Protein AF-A0A8T5EGM0-F1 (afdb_monomer_lite)

pLDDT: mean 75.64, std 6.02, range [55.69, 86.25]

Sequence (92 aa):
MLIAFSLDFILHIIFAANGWDLAFQIVAVEIAIIVHFFGPLALLCGGPIGIGTQKQVMKYGFIIGCVLTMGYWWAVNGMVFDWWIIATPTLC

Structure (mmCIF, N/CA/C/O backbone):
data_AF-A0A8T5EGM0-F1
#
_entry.id   AF-A0A8T5EGM0-F1
#
loop_
_atom_site.group_PDB
_atom_site.id
_atom_site.type_symbol
_atom_site.label_atom_id
_atom_site.label_alt_id
_atom_site.label_comp_id
_atom_site.label_asym_id
_atom_site.label_entity_id
_atom_site.label_seq_id
_atom_site.pdbx_PDB_ins_code
_atom_site.Cartn_x
_atom_site.Cartn_y
_atom_site.Cartn_z
_atom_site.occupancy
_atom_site.B_iso_or_equiv
_atom_site.auth_seq_id
_atom_site.auth_comp_id
_atom_site.auth_asym_id
_atom_site.auth_atom_id
_atom_site.pdbx_PDB_model_num
ATOM 1 N N . MET A 1 1 ? 6.831 11.649 -5.079 1.00 63.97 1 MET A N 1
ATOM 2 C CA . MET A 1 1 ? 6.164 10.363 -4.781 1.00 63.97 1 MET A CA 1
ATOM 3 C C . MET A 1 1 ? 6.617 9.779 -3.447 1.00 63.97 1 MET A C 1
ATOM 5 O O . MET A 1 1 ? 5.769 9.625 -2.589 1.00 63.97 1 MET A O 1
ATOM 9 N N . LEU A 1 2 ? 7.922 9.570 -3.210 1.00 66.44 2 LEU A N 1
ATOM 10 C CA . LEU A 1 2 ? 8.431 9.121 -1.898 1.00 66.44 2 LEU A CA 1
ATOM 11 C C . LEU A 1 2 ? 8.033 10.035 -0.728 1.00 66.44 2 LEU A C 1
ATOM 13 O O . LEU A 1 2 ? 7.637 9.537 0.311 1.00 66.44 2 LEU A O 1
ATOM 17 N N . ILE A 1 3 ? 8.088 11.361 -0.904 1.00 73.56 3 ILE A N 1
ATOM 18 C CA . ILE A 1 3 ? 7.704 12.314 0.156 1.00 73.56 3 ILE A CA 1
ATOM 19 C C . ILE A 1 3 ? 6.216 12.190 0.517 1.00 73.56 3 ILE A C 1
ATOM 21 O O . ILE A 1 3 ? 5.891 12.163 1.697 1.00 73.56 3 ILE A O 1
ATOM 25 N N . ALA A 1 4 ? 5.337 12.084 -0.488 1.00 74.25 4 ALA A N 1
ATOM 26 C CA . ALA A 1 4 ? 3.900 11.892 -0.279 1.00 74.25 4 ALA A CA 1
ATOM 27 C C . ALA A 1 4 ? 3.632 10.562 0.435 1.00 74.25 4 ALA A C 1
ATOM 29 O O . ALA A 1 4 ? 3.013 10.5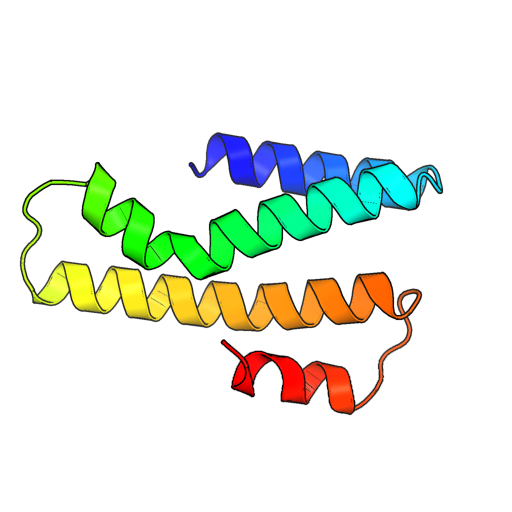52 1.486 1.00 74.25 4 ALA A O 1
ATOM 30 N N . PHE A 1 5 ? 4.247 9.477 -0.044 1.00 75.56 5 PHE A N 1
ATOM 31 C CA . PHE A 1 5 ? 4.159 8.170 0.602 1.00 75.56 5 PHE A CA 1
ATOM 32 C C . PHE A 1 5 ? 4.619 8.198 2.067 1.00 75.56 5 PHE A C 1
ATOM 34 O O . PHE A 1 5 ? 3.942 7.659 2.934 1.00 75.56 5 PHE A O 1
ATOM 41 N N . SER A 1 6 ? 5.758 8.8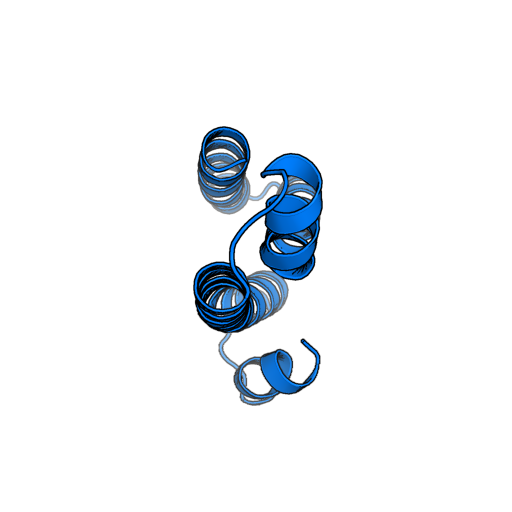33 2.364 1.00 76.12 6 SER A N 1
ATOM 42 C CA . SER A 1 6 ? 6.259 8.940 3.738 1.00 76.12 6 SER A CA 1
ATOM 43 C C . SER A 1 6 ? 5.325 9.758 4.629 1.00 76.12 6 SER A C 1
ATOM 45 O O . SER A 1 6 ? 5.136 9.401 5.789 1.00 76.12 6 SER A O 1
ATOM 47 N N . LEU A 1 7 ? 4.743 10.841 4.104 1.00 83.81 7 LEU A N 1
ATOM 48 C CA . LEU A 1 7 ? 3.749 11.642 4.820 1.00 83.81 7 LEU A CA 1
ATOM 49 C C . LEU A 1 7 ? 2.492 10.827 5.117 1.00 83.81 7 LEU A C 1
ATOM 51 O O . LEU A 1 7 ? 2.079 10.775 6.273 1.00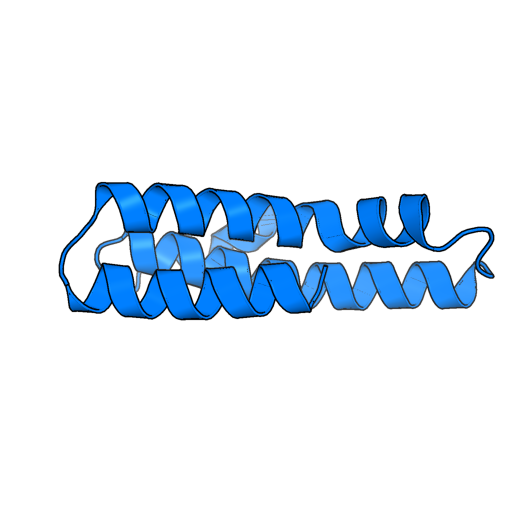 83.81 7 LEU A O 1
ATOM 55 N N . ASP A 1 8 ? 1.943 10.148 4.113 1.00 82.56 8 ASP A N 1
ATOM 56 C CA . ASP A 1 8 ? 0.750 9.319 4.264 1.00 82.56 8 ASP A CA 1
ATOM 57 C C . ASP A 1 8 ? 0.997 8.167 5.237 1.00 82.56 8 ASP A C 1
ATOM 59 O O . ASP A 1 8 ? 0.171 7.897 6.103 1.00 82.56 8 ASP A O 1
ATOM 63 N N . PHE A 1 9 ? 2.167 7.527 5.182 1.00 80.69 9 PHE A N 1
ATOM 64 C CA . PHE A 1 9 ? 2.524 6.455 6.110 1.00 80.69 9 PHE A CA 1
ATOM 65 C C . PHE A 1 9 ? 2.587 6.939 7.567 1.00 80.69 9 PHE A C 1
ATOM 67 O O . PHE A 1 9 ? 2.117 6.255 8.477 1.00 80.69 9 PHE A O 1
ATOM 74 N N . ILE A 1 10 ? 3.122 8.141 7.805 1.00 83.50 10 ILE A N 1
ATOM 75 C CA . ILE A 1 10 ? 3.118 8.760 9.138 1.00 83.50 10 ILE A CA 1
ATOM 76 C C . ILE A 1 10 ? 1.683 9.095 9.565 1.00 83.50 10 ILE A C 1
ATOM 78 O O . ILE A 1 10 ? 1.298 8.787 10.694 1.00 83.50 10 ILE A O 1
ATOM 82 N N . LEU A 1 11 ? 0.878 9.680 8.672 1.00 83.38 11 LEU A N 1
ATOM 83 C CA . LEU A 1 11 ? -0.526 9.998 8.940 1.00 83.38 11 LEU A CA 1
ATOM 84 C C . LEU A 1 11 ? -1.329 8.741 9.289 1.00 83.38 11 LEU A C 1
ATOM 86 O O . LEU A 1 11 ? -2.116 8.761 10.231 1.00 83.38 11 LEU A O 1
ATOM 90 N N . HIS A 1 12 ? -1.079 7.636 8.588 1.00 79.38 12 HIS A N 1
ATOM 91 C CA . HIS A 1 12 ? -1.705 6.342 8.829 1.00 79.38 12 HIS A CA 1
ATOM 92 C C . HIS A 1 12 ? -1.450 5.843 10.258 1.00 79.38 12 HIS A C 1
ATOM 94 O O . HIS A 1 12 ? -2.388 5.456 10.952 1.00 79.38 12 HIS A O 1
ATOM 100 N N . ILE A 1 13 ? -0.205 5.933 10.741 1.00 80.69 13 ILE A N 1
ATOM 101 C CA . ILE A 1 13 ? 0.147 5.566 12.122 1.00 80.69 13 ILE A CA 1
ATOM 102 C C . ILE A 1 13 ? -0.532 6.503 13.131 1.00 80.69 13 ILE A C 1
ATOM 104 O O . ILE A 1 13 ? -1.075 6.043 14.135 1.00 80.69 13 ILE A O 1
ATOM 108 N N . ILE A 1 14 ? -0.529 7.815 12.874 1.00 85.56 14 ILE A N 1
ATOM 109 C CA . ILE A 1 14 ? -1.128 8.810 13.777 1.00 85.56 14 ILE A CA 1
ATOM 110 C C . ILE A 1 14 ? -2.650 8.633 13.869 1.00 85.56 14 ILE A C 1
ATOM 112 O O . ILE A 1 14 ? -3.212 8.727 14.960 1.00 85.56 14 ILE A O 1
ATOM 116 N N . PHE A 1 15 ? -3.329 8.369 12.752 1.00 84.75 15 PHE A N 1
ATOM 117 C CA . PHE A 1 15 ? -4.777 8.160 12.726 1.00 84.75 15 PHE A CA 1
ATOM 118 C C . PHE A 1 15 ? -5.178 6.852 13.400 1.00 84.75 15 PHE A C 1
ATOM 120 O O . PHE A 1 15 ? -6.144 6.852 14.164 1.00 84.75 15 PHE A O 1
ATOM 127 N N . ALA A 1 16 ? -4.393 5.786 13.216 1.00 78.06 16 ALA A N 1
ATOM 128 C CA . ALA A 1 16 ? -4.569 4.543 13.961 1.00 78.06 16 ALA A CA 1
ATOM 129 C C . ALA A 1 16 ? -4.415 4.766 15.476 1.00 78.06 16 ALA A C 1
ATOM 131 O O . ALA A 1 16 ? -5.243 4.309 16.260 1.00 78.06 16 ALA A O 1
ATOM 132 N N . ALA A 1 17 ? -3.400 5.528 15.898 1.00 82.69 17 ALA A N 1
ATOM 133 C CA . ALA A 1 17 ? -3.143 5.802 17.312 1.00 82.69 17 ALA A CA 1
ATOM 134 C C . ALA A 1 17 ? -4.235 6.654 17.988 1.00 82.69 17 ALA A C 1
ATOM 136 O O . ALA A 1 17 ? -4.442 6.534 19.193 1.00 82.69 17 ALA A O 1
ATOM 137 N N . ASN A 1 18 ? -4.937 7.502 17.228 1.00 86.25 18 ASN A N 1
ATOM 138 C CA . ASN A 1 18 ? -6.022 8.351 17.736 1.00 86.25 18 ASN A CA 1
ATOM 139 C C . ASN A 1 18 ? -7.427 7.740 17.564 1.00 86.25 18 ASN A C 1
ATOM 141 O O . ASN A 1 18 ? -8.408 8.374 17.952 1.00 86.25 18 ASN A O 1
ATOM 145 N N . GLY A 1 19 ? -7.548 6.540 16.981 1.00 82.06 19 GLY A N 1
ATOM 146 C CA . GLY A 1 19 ? -8.839 5.887 16.727 1.00 82.06 19 GLY A CA 1
ATOM 147 C C . GLY A 1 19 ? -9.690 6.586 15.659 1.00 82.06 19 GLY A C 1
ATOM 148 O O . GLY A 1 19 ? -10.917 6.533 15.701 1.00 82.06 19 GLY A O 1
ATOM 149 N N . TRP A 1 20 ? -9.064 7.303 14.722 1.00 83.31 20 TRP A N 1
ATOM 150 C CA . TRP A 1 20 ? -9.759 8.004 13.637 1.00 83.31 20 TRP A CA 1
ATOM 151 C C . TRP A 1 20 ? -9.953 7.080 12.430 1.00 83.31 20 TRP A C 1
ATOM 153 O O . TRP A 1 20 ? -9.347 7.286 11.377 1.00 83.31 20 TRP A O 1
ATOM 163 N N . ASP A 1 21 ? -10.813 6.069 12.578 1.00 79.31 21 ASP A N 1
ATOM 164 C CA . ASP A 1 21 ? -10.963 4.956 11.623 1.00 79.31 21 ASP A CA 1
ATOM 165 C C . ASP A 1 21 ? -11.249 5.398 10.180 1.00 79.31 21 ASP A C 1
ATOM 167 O O . ASP A 1 21 ? -10.696 4.843 9.231 1.00 79.31 21 ASP A O 1
ATOM 171 N N . LEU A 1 22 ? -12.071 6.433 9.987 1.00 78.62 22 LEU A N 1
ATOM 172 C CA . LEU A 1 22 ? -12.433 6.906 8.648 1.00 78.62 22 LEU A CA 1
ATOM 173 C C . LEU A 1 22 ? -11.256 7.611 7.951 1.00 78.62 22 LEU A C 1
ATOM 175 O O . LEU A 1 22 ? -10.981 7.351 6.782 1.00 78.62 22 LEU A O 1
ATOM 179 N N . ALA A 1 23 ? -10.522 8.464 8.672 1.00 78.00 23 ALA A N 1
ATOM 180 C CA . ALA A 1 23 ? -9.335 9.137 8.138 1.00 78.00 23 ALA A CA 1
ATOM 181 C C . ALA A 1 23 ? -8.201 8.134 7.875 1.00 78.00 23 ALA A C 1
ATOM 183 O O . ALA A 1 23 ? -7.520 8.206 6.854 1.00 78.00 23 ALA A O 1
ATOM 184 N N . PHE A 1 24 ? -8.053 7.154 8.767 1.00 81.38 24 PHE A N 1
ATOM 185 C CA . PHE A 1 24 ? -7.149 6.026 8.605 1.00 81.38 24 PHE A CA 1
ATOM 186 C C . PHE A 1 24 ? -7.437 5.236 7.324 1.00 81.38 24 PHE A C 1
ATOM 188 O O . PHE A 1 24 ? -6.516 5.006 6.544 1.00 81.38 24 PHE A O 1
ATOM 195 N N . GLN A 1 25 ? -8.699 4.868 7.078 1.00 78.94 25 GLN A N 1
ATOM 196 C CA . GLN A 1 25 ? -9.102 4.135 5.877 1.00 78.94 25 GLN A CA 1
ATOM 197 C C . GLN A 1 25 ? -8.837 4.933 4.596 1.00 78.94 25 GLN A C 1
ATOM 199 O O . GLN A 1 25 ? -8.336 4.361 3.631 1.00 78.94 25 GLN A O 1
ATOM 204 N N . ILE A 1 26 ? -9.120 6.242 4.588 1.00 82.50 26 ILE A N 1
ATOM 205 C CA . ILE A 1 26 ? -8.854 7.115 3.431 1.00 82.50 26 ILE A CA 1
ATOM 206 C C . ILE A 1 26 ? -7.362 7.121 3.092 1.00 82.50 26 ILE A C 1
ATOM 208 O O . ILE A 1 26 ? -6.994 6.820 1.958 1.00 82.50 26 ILE A O 1
ATOM 212 N N . VAL A 1 27 ? -6.506 7.392 4.081 1.00 83.25 27 VAL A N 1
ATOM 213 C CA . VAL A 1 27 ? -5.050 7.403 3.879 1.00 83.25 27 VAL A CA 1
ATOM 214 C C . VAL A 1 27 ? -4.555 6.019 3.468 1.00 83.25 27 VAL A C 1
ATOM 216 O O . VAL A 1 27 ? -3.732 5.889 2.571 1.00 83.25 27 VAL A O 1
ATOM 219 N N . ALA A 1 28 ? -5.091 4.956 4.064 1.00 77.88 28 ALA A N 1
ATOM 220 C CA . ALA A 1 28 ? -4.720 3.590 3.719 1.00 77.88 28 ALA A CA 1
ATOM 221 C C . ALA A 1 28 ? -5.054 3.245 2.252 1.00 77.88 28 ALA A C 1
ATOM 223 O O . ALA A 1 28 ? -4.253 2.598 1.577 1.00 77.88 28 ALA A O 1
ATOM 224 N N . VAL A 1 29 ? -6.197 3.714 1.735 1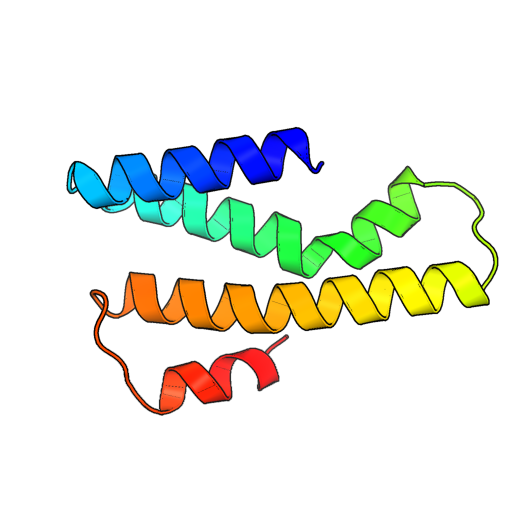.00 79.81 29 VAL A N 1
ATOM 225 C CA . VAL A 1 29 ? -6.570 3.578 0.317 1.00 79.81 29 VAL A CA 1
ATOM 226 C C . VAL A 1 29 ? -5.648 4.404 -0.581 1.00 79.81 29 VAL A C 1
ATOM 228 O O . VAL A 1 29 ? -5.210 3.909 -1.618 1.00 79.81 29 VAL A O 1
ATOM 231 N N . GLU A 1 30 ? -5.312 5.632 -0.190 1.00 81.88 30 GLU A N 1
ATOM 232 C CA . GLU A 1 30 ? -4.404 6.494 -0.952 1.00 81.88 30 GLU A CA 1
ATOM 233 C C . GLU A 1 30 ? -3.010 5.868 -1.079 1.00 81.88 30 GLU A C 1
ATOM 235 O O . GLU A 1 30 ? -2.482 5.729 -2.185 1.00 81.88 30 GLU A O 1
ATOM 240 N N . ILE A 1 31 ? -2.468 5.357 0.027 1.00 78.31 31 ILE A N 1
ATOM 241 C CA . ILE A 1 31 ? -1.220 4.598 0.033 1.00 78.31 31 ILE A CA 1
ATOM 242 C C . ILE A 1 31 ? -1.341 3.355 -0.867 1.00 78.31 31 ILE A C 1
ATOM 244 O O . ILE A 1 31 ? -0.433 3.080 -1.657 1.00 78.31 31 ILE A O 1
ATOM 248 N N . ALA A 1 32 ? -2.446 2.606 -0.789 1.00 77.25 32 ALA A N 1
ATOM 249 C CA . ALA A 1 32 ? -2.654 1.420 -1.618 1.00 77.25 32 ALA A CA 1
ATOM 250 C C . ALA A 1 32 ? -2.639 1.759 -3.118 1.00 77.25 32 ALA A C 1
ATOM 252 O O . ALA A 1 32 ? -2.006 1.040 -3.896 1.00 77.25 32 ALA A O 1
ATOM 253 N N . ILE A 1 33 ? -3.261 2.874 -3.517 1.00 77.88 33 ILE A N 1
ATOM 254 C CA . ILE A 1 33 ? -3.217 3.390 -4.890 1.00 77.88 33 ILE A CA 1
ATOM 255 C C . ILE A 1 33 ? -1.781 3.767 -5.260 1.00 77.88 33 ILE A C 1
ATOM 257 O O . ILE A 1 33 ? -1.267 3.296 -6.274 1.00 77.88 33 ILE A O 1
ATOM 261 N N . ILE A 1 34 ? -1.097 4.563 -4.435 1.00 74.31 34 ILE A N 1
ATOM 262 C CA . ILE A 1 34 ? 0.284 4.997 -4.695 1.00 74.31 34 ILE A CA 1
ATOM 263 C C . ILE A 1 34 ? 1.195 3.793 -4.920 1.00 74.31 34 ILE A C 1
ATOM 265 O O . ILE A 1 34 ? 2.050 3.845 -5.798 1.00 74.31 34 ILE A O 1
ATOM 269 N N . VAL A 1 35 ? 1.005 2.716 -4.161 1.00 72.69 35 VAL A N 1
ATOM 270 C CA . VAL A 1 35 ? 1.871 1.541 -4.188 1.00 72.69 35 VAL A CA 1
ATOM 271 C C . VAL A 1 35 ? 1.549 0.577 -5.334 1.00 72.69 35 VAL A C 1
ATOM 273 O O . VAL A 1 35 ? 2.478 0.150 -6.021 1.00 72.69 35 VAL A O 1
ATOM 276 N N . HIS A 1 36 ? 0.275 0.297 -5.625 1.00 72.44 36 HIS A N 1
ATOM 277 C CA . HIS A 1 36 ? -0.099 -0.520 -6.793 1.00 72.44 36 HIS A CA 1
ATOM 278 C C . HIS A 1 36 ? 0.251 0.175 -8.107 1.00 72.44 36 HIS A C 1
ATOM 280 O O . HIS A 1 36 ? 0.732 -0.448 -9.054 1.00 72.44 36 HIS A O 1
ATOM 286 N N . PHE A 1 37 ? 0.062 1.492 -8.153 1.00 74.69 37 PHE A N 1
ATOM 287 C CA . PHE A 1 37 ? 0.364 2.286 -9.332 1.00 74.69 37 PHE A CA 1
ATOM 288 C C . PHE A 1 37 ? 1.787 2.855 -9.315 1.00 74.69 37 PHE A C 1
ATOM 290 O O . PHE A 1 37 ? 2.151 3.540 -10.265 1.00 74.69 37 PHE A O 1
ATOM 297 N N . PHE A 1 38 ? 2.633 2.531 -8.323 1.00 72.25 38 PHE A N 1
ATOM 298 C CA . PHE A 1 38 ? 3.997 3.070 -8.220 1.00 72.25 38 PHE A CA 1
ATOM 299 C C . PHE A 1 38 ? 4.841 2.740 -9.448 1.00 72.25 38 PHE A C 1
ATOM 301 O O . PHE A 1 38 ? 5.472 3.625 -10.011 1.00 72.25 38 PHE A O 1
ATOM 308 N N . GLY A 1 39 ? 4.842 1.479 -9.890 1.00 69.31 39 GLY A N 1
ATOM 309 C CA . GLY A 1 39 ? 5.596 1.048 -11.072 1.00 69.31 39 GLY A CA 1
ATOM 310 C C . GLY A 1 39 ? 5.149 1.775 -12.351 1.00 69.31 39 GLY A C 1
ATOM 311 O O . GLY A 1 39 ? 5.984 2.409 -13.001 1.00 69.31 39 GLY A O 1
ATOM 312 N N . PRO A 1 40 ? 3.848 1.736 -12.700 1.00 71.50 40 PRO A N 1
ATOM 313 C CA . PRO A 1 40 ? 3.302 2.484 -13.831 1.00 71.50 40 PRO A CA 1
ATOM 314 C C . PRO A 1 40 ? 3.523 4.003 -13.744 1.00 71.50 40 PRO A C 1
ATOM 316 O O . PRO A 1 40 ? 3.945 4.613 -14.724 1.00 71.50 40 PRO A O 1
ATOM 319 N N . LEU A 1 41 ? 3.296 4.623 -12.581 1.00 72.00 41 LEU A N 1
ATOM 320 C CA . LEU A 1 41 ? 3.478 6.065 -12.373 1.00 72.00 41 LEU A CA 1
ATOM 321 C C . LEU A 1 41 ? 4.954 6.470 -12.429 1.00 72.00 41 LEU A C 1
ATOM 323 O O . LEU A 1 41 ? 5.281 7.493 -13.022 1.00 72.00 41 LEU A O 1
ATOM 327 N N . ALA A 1 42 ? 5.863 5.660 -11.883 1.00 68.88 42 ALA A N 1
ATOM 328 C CA . ALA A 1 42 ? 7.301 5.894 -11.981 1.00 68.88 42 ALA A CA 1
ATOM 329 C C . ALA A 1 42 ? 7.792 5.816 -13.433 1.00 68.88 42 ALA A C 1
ATOM 331 O O . ALA A 1 42 ? 8.667 6.586 -13.823 1.00 68.88 42 ALA A O 1
ATOM 332 N N . LEU A 1 43 ? 7.206 4.934 -14.250 1.00 70.81 43 LEU A N 1
ATOM 333 C CA . LEU A 1 43 ? 7.477 4.869 -15.687 1.00 70.81 43 LEU A CA 1
ATOM 334 C C . LEU A 1 43 ? 6.920 6.073 -16.449 1.00 70.81 43 LEU A C 1
ATOM 336 O O . LEU A 1 43 ? 7.610 6.621 -17.303 1.00 70.81 43 LEU A O 1
ATOM 340 N N . LEU A 1 44 ? 5.699 6.504 -16.125 1.00 73.56 44 LEU A N 1
ATOM 341 C CA . LEU A 1 44 ? 5.061 7.665 -16.749 1.00 73.56 44 LEU A CA 1
ATOM 342 C C . LEU A 1 44 ? 5.763 8.987 -16.396 1.00 73.56 44 LEU A C 1
ATOM 344 O O . LEU A 1 44 ? 5.918 9.844 -17.261 1.00 73.56 44 LEU A O 1
ATOM 348 N N . CYS A 1 45 ? 6.215 9.157 -15.150 1.00 69.56 45 CYS A N 1
ATOM 349 C CA . CYS A 1 45 ? 6.872 10.383 -14.687 1.00 69.56 45 CYS A CA 1
ATOM 350 C C . CYS A 1 45 ? 8.399 10.390 -14.890 1.00 69.56 45 CYS A C 1
ATOM 352 O O . CYS A 1 45 ? 9.003 11.459 -14.857 1.00 69.56 45 CYS A O 1
ATOM 354 N N . GLY A 1 46 ? 9.034 9.226 -15.068 1.00 65.75 46 GLY A N 1
ATOM 355 C CA . GLY A 1 46 ? 10.495 9.078 -15.122 1.00 65.75 46 GLY A CA 1
ATOM 356 C C . GLY A 1 46 ? 11.148 9.343 -16.485 1.00 65.75 46 GLY A C 1
ATOM 357 O O . GLY A 1 46 ? 12.373 9.431 -16.555 1.00 65.75 46 GLY A O 1
ATOM 358 N N . GLY A 1 47 ? 10.367 9.491 -17.561 1.00 64.19 47 GLY A N 1
ATOM 359 C CA . GLY A 1 47 ? 10.893 9.655 -18.922 1.00 64.19 47 GLY A CA 1
ATOM 360 C C . GLY A 1 47 ? 11.418 8.342 -19.534 1.00 64.19 47 GLY A C 1
ATOM 361 O O . GLY A 1 47 ? 11.168 7.268 -18.991 1.00 64.19 47 GLY A O 1
ATOM 362 N N . PRO A 1 48 ? 12.108 8.376 -20.690 1.00 56.22 48 PRO A N 1
ATOM 363 C CA . PRO A 1 48 ? 12.567 7.167 -21.371 1.00 56.22 48 PRO A CA 1
ATOM 364 C C . PRO A 1 48 ? 13.660 6.461 -20.559 1.00 56.22 48 PRO A C 1
ATOM 366 O O . PRO A 1 48 ? 14.798 6.919 -20.471 1.00 56.22 48 PRO A O 1
ATOM 369 N N . ILE A 1 49 ? 13.305 5.316 -19.982 1.00 66.25 49 ILE A N 1
ATOM 370 C CA . ILE A 1 49 ? 14.195 4.466 -19.188 1.00 66.25 49 ILE A CA 1
ATOM 371 C C . ILE A 1 49 ? 14.532 3.211 -19.995 1.00 66.25 49 ILE A C 1
ATOM 373 O O . ILE A 1 49 ? 13.678 2.652 -20.681 1.00 66.25 49 ILE A O 1
ATOM 377 N N . GLY A 1 50 ? 15.777 2.737 -19.913 1.00 71.31 50 GLY A N 1
ATOM 378 C CA . GLY A 1 50 ? 16.165 1.473 -20.540 1.00 71.31 50 GLY A CA 1
ATOM 379 C C . GLY A 1 50 ? 15.329 0.296 -20.016 1.00 71.31 50 GLY A C 1
ATOM 380 O O . GLY A 1 50 ? 14.999 0.237 -18.830 1.00 71.31 50 GLY A O 1
ATOM 381 N N . ILE A 1 51 ? 15.032 -0.679 -20.885 1.00 73.19 51 ILE A N 1
ATOM 382 C CA . ILE A 1 51 ? 14.153 -1.834 -20.594 1.00 73.19 51 ILE A CA 1
ATOM 383 C C . ILE A 1 51 ? 14.591 -2.597 -19.324 1.00 73.19 51 ILE A C 1
ATOM 385 O O . ILE A 1 51 ? 13.754 -3.103 -18.574 1.00 73.19 51 ILE A O 1
ATOM 389 N N . GLY A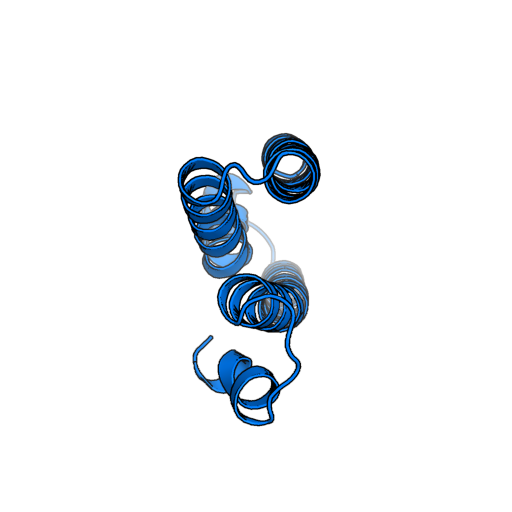 1 52 ? 15.900 -2.669 -19.054 1.00 75.50 52 GLY A N 1
ATOM 390 C CA . GLY A 1 52 ? 16.445 -3.289 -17.840 1.00 75.50 52 GLY A CA 1
ATOM 391 C C . GLY A 1 52 ? 16.052 -2.552 -16.555 1.00 75.50 52 GLY A C 1
ATOM 392 O O . GLY A 1 52 ? 15.583 -3.178 -15.604 1.00 75.50 52 GLY A O 1
ATOM 393 N N . THR A 1 53 ? 16.172 -1.224 -16.549 1.00 73.50 53 THR A N 1
ATOM 394 C CA . THR A 1 53 ? 15.815 -0.366 -15.410 1.00 73.50 53 THR A CA 1
ATOM 395 C C . THR A 1 53 ? 14.308 -0.372 -15.169 1.00 73.50 53 THR A C 1
ATOM 397 O O . THR A 1 53 ? 13.869 -0.494 -14.030 1.00 73.50 53 THR A O 1
ATOM 400 N N . GLN A 1 54 ? 13.504 -0.353 -16.237 1.00 71.50 54 GLN A N 1
ATOM 401 C CA . GLN A 1 54 ? 12.048 -0.494 -16.155 1.00 71.50 54 GLN A CA 1
ATOM 402 C C . GLN A 1 54 ? 11.631 -1.800 -15.459 1.00 71.50 54 GLN A C 1
ATOM 404 O O . GLN A 1 54 ? 10.818 -1.777 -14.534 1.00 71.50 54 GLN A O 1
ATOM 409 N N . LYS A 1 55 ? 12.211 -2.940 -15.860 1.00 75.94 55 LYS A N 1
ATOM 410 C CA . LYS A 1 55 ? 11.921 -4.240 -15.231 1.00 75.94 55 LYS A CA 1
ATOM 411 C C . LYS A 1 55 ? 12.306 -4.266 -13.753 1.00 75.94 55 LYS A C 1
ATOM 413 O O . LYS A 1 55 ? 11.580 -4.853 -12.956 1.00 75.94 55 LYS A O 1
ATOM 418 N N . GLN A 1 56 ? 13.420 -3.636 -13.379 1.00 77.38 56 GLN A N 1
ATOM 419 C CA . GLN A 1 56 ? 13.821 -3.541 -11.975 1.00 77.38 56 GLN A CA 1
ATOM 420 C C . GLN A 1 56 ? 12.842 -2.693 -11.161 1.00 77.38 56 GLN A C 1
ATOM 422 O O . GLN A 1 56 ? 12.377 -3.158 -10.124 1.00 77.38 56 GLN A O 1
ATOM 427 N N . VAL A 1 57 ? 12.474 -1.502 -11.643 1.00 74.44 57 VAL A N 1
ATOM 428 C CA . VAL A 1 57 ? 11.514 -0.618 -10.957 1.00 74.44 57 VAL A CA 1
ATOM 429 C C . VAL A 1 57 ? 10.167 -1.314 -10.765 1.00 74.44 57 VAL A C 1
ATOM 431 O O . VAL A 1 57 ? 9.622 -1.286 -9.665 1.00 74.44 57 VAL A O 1
ATOM 434 N N . MET A 1 58 ? 9.664 -2.013 -11.787 1.00 76.25 58 MET A N 1
ATOM 435 C CA . MET A 1 58 ? 8.430 -2.792 -11.657 1.00 76.25 58 MET A CA 1
ATOM 436 C C . MET A 1 58 ? 8.563 -3.954 -10.670 1.00 76.25 58 MET A C 1
ATOM 438 O O . MET A 1 58 ? 7.667 -4.158 -9.859 1.00 76.25 58 MET A O 1
ATOM 442 N N . LYS A 1 59 ? 9.678 -4.696 -10.691 1.00 79.62 59 LYS A N 1
ATOM 443 C CA . LYS A 1 59 ? 9.901 -5.822 -9.772 1.00 79.62 59 LYS A CA 1
ATOM 444 C C . LYS A 1 59 ? 9.950 -5.365 -8.312 1.00 79.62 59 LYS A C 1
ATOM 446 O O . LYS A 1 59 ? 9.319 -5.986 -7.463 1.00 79.62 59 LYS A O 1
ATOM 451 N N . TYR A 1 60 ? 10.682 -4.291 -8.016 1.00 75.00 60 TYR A N 1
ATOM 452 C CA . TYR A 1 60 ? 10.752 -3.749 -6.658 1.00 75.00 60 TYR A CA 1
ATOM 453 C C . TYR A 1 60 ? 9.429 -3.112 -6.229 1.00 75.00 60 TYR A C 1
ATOM 455 O O . TYR A 1 60 ? 8.995 -3.346 -5.104 1.00 75.00 60 TYR A O 1
ATOM 463 N N . GLY A 1 61 ? 8.760 -2.382 -7.128 1.00 72.31 61 GLY A N 1
ATOM 464 C CA . GLY A 1 61 ? 7.426 -1.834 -6.877 1.00 72.31 61 GLY A CA 1
ATOM 465 C C . GLY A 1 61 ? 6.409 -2.922 -6.532 1.00 72.31 61 GLY A C 1
ATOM 466 O O . GLY A 1 61 ? 5.681 -2.782 -5.556 1.00 72.31 61 GLY A O 1
ATOM 467 N N . PHE A 1 62 ? 6.429 -4.045 -7.255 1.00 75.19 62 PHE A N 1
ATOM 468 C CA . PHE A 1 62 ? 5.555 -5.186 -6.989 1.00 75.19 62 PHE A CA 1
ATOM 469 C C . PHE A 1 62 ? 5.818 -5.818 -5.616 1.00 75.19 62 PHE A C 1
ATOM 471 O O . PHE A 1 62 ? 4.887 -6.013 -4.845 1.00 75.19 62 PHE A O 1
ATOM 478 N N . ILE A 1 63 ? 7.084 -6.079 -5.263 1.00 79.69 63 ILE A N 1
ATOM 479 C CA . ILE A 1 63 ? 7.434 -6.667 -3.955 1.00 79.69 63 ILE A CA 1
ATOM 480 C C . ILE A 1 63 ? 6.972 -5.764 -2.807 1.00 79.69 63 ILE A C 1
ATOM 482 O O . ILE A 1 63 ? 6.367 -6.244 -1.849 1.00 79.69 63 ILE A O 1
ATOM 486 N N . ILE A 1 64 ? 7.242 -4.459 -2.909 1.00 72.38 64 ILE A N 1
ATOM 487 C CA . ILE A 1 64 ? 6.803 -3.481 -1.909 1.00 72.38 64 ILE A CA 1
ATOM 488 C C . ILE A 1 64 ? 5.271 -3.459 -1.843 1.00 72.38 64 ILE A C 1
ATOM 490 O O . ILE A 1 64 ? 4.715 -3.464 -0.747 1.00 72.38 64 ILE A O 1
ATOM 494 N N . GLY A 1 65 ? 4.589 -3.520 -2.991 1.00 73.25 65 GLY A N 1
ATOM 495 C CA . GLY A 1 65 ? 3.130 -3.559 -3.056 1.00 73.25 65 GLY A CA 1
ATOM 496 C C . GLY A 1 65 ? 2.480 -4.783 -2.448 1.00 73.25 65 GLY A C 1
ATOM 497 O O . GLY A 1 65 ? 1.489 -4.634 -1.732 1.00 73.25 65 GLY A O 1
ATOM 498 N N . CYS A 1 66 ? 3.072 -5.962 -2.608 1.00 76.81 66 CYS A N 1
ATOM 499 C CA . CYS A 1 66 ? 2.595 -7.163 -1.935 1.00 76.81 66 CYS A CA 1
ATOM 500 C C . CYS A 1 66 ? 2.649 -7.012 -0.408 1.00 76.81 66 CYS A C 1
ATOM 502 O O . CYS A 1 66 ? 1.655 -7.270 0.269 1.00 76.81 66 CYS A O 1
ATOM 504 N N . VAL A 1 67 ? 3.788 -6.563 0.134 1.00 77.19 67 VAL A N 1
ATOM 505 C CA . VAL A 1 67 ? 3.965 -6.379 1.587 1.00 77.19 67 VAL A CA 1
ATOM 506 C C . VAL A 1 67 ? 2.970 -5.356 2.128 1.00 77.19 67 VAL A C 1
ATOM 508 O O . VAL A 1 67 ? 2.353 -5.569 3.171 1.00 77.19 67 VAL A O 1
ATOM 511 N N . LEU A 1 68 ? 2.780 -4.257 1.402 1.00 72.81 68 LEU A N 1
ATOM 512 C CA . LEU A 1 68 ? 1.888 -3.197 1.839 1.00 72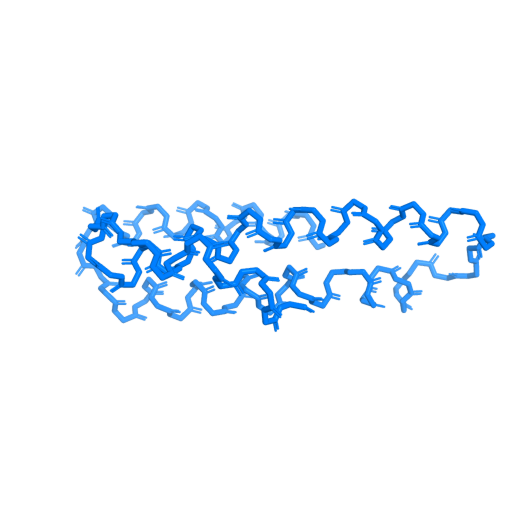.81 68 LEU A CA 1
ATOM 513 C C . LEU A 1 68 ? 0.413 -3.598 1.793 1.00 72.81 68 LEU A C 1
ATOM 515 O O . LEU A 1 68 ? -0.350 -3.217 2.673 1.00 72.81 68 LEU A O 1
ATOM 519 N N . THR A 1 69 ? 0.025 -4.391 0.796 1.00 75.06 69 THR A N 1
ATOM 520 C CA . THR A 1 69 ? -1.338 -4.920 0.662 1.00 75.06 69 THR A CA 1
ATOM 521 C C . THR A 1 69 ? -1.682 -5.852 1.819 1.00 75.06 69 THR A C 1
ATOM 523 O O . THR A 1 69 ? -2.761 -5.731 2.395 1.00 75.06 69 THR A O 1
ATOM 526 N N . MET A 1 70 ? -0.745 -6.711 2.240 1.00 78.00 70 MET A N 1
ATOM 527 C CA . MET A 1 70 ? -0.921 -7.503 3.464 1.00 78.00 70 MET A CA 1
ATOM 528 C C . MET A 1 70 ? -1.099 -6.596 4.688 1.00 78.00 70 MET A C 1
ATOM 530 O O . MET A 1 70 ? -1.996 -6.820 5.497 1.00 78.00 70 MET A O 1
ATOM 534 N N . GLY A 1 71 ? -0.267 -5.554 4.807 1.00 73.69 71 GLY A N 1
ATOM 535 C CA . GLY A 1 71 ? -0.358 -4.571 5.887 1.00 73.69 71 GLY A CA 1
ATOM 536 C C . GLY A 1 71 ? -1.711 -3.856 5.923 1.00 73.69 71 GLY A C 1
ATOM 537 O O . GLY A 1 71 ? -2.298 -3.739 6.993 1.00 73.69 71 GLY A O 1
ATOM 538 N N . TYR A 1 72 ? -2.238 -3.456 4.763 1.00 73.00 72 TYR A N 1
ATOM 539 C CA . TYR A 1 72 ? -3.554 -2.832 4.614 1.00 73.00 72 TYR A CA 1
ATOM 540 C C . TYR A 1 72 ? -4.679 -3.743 5.104 1.00 73.00 72 TYR A C 1
ATOM 542 O O . TYR A 1 72 ? -5.482 -3.342 5.943 1.00 73.00 72 TYR A O 1
ATOM 550 N N . TRP A 1 73 ? -4.730 -4.983 4.615 1.00 76.12 73 TRP A N 1
ATOM 551 C CA . TRP A 1 73 ? -5.793 -5.910 4.994 1.00 76.12 73 TRP A CA 1
ATOM 552 C C . TRP A 1 73 ? -5.702 -6.331 6.459 1.00 76.12 73 TRP A C 1
ATOM 554 O O . TRP A 1 73 ? -6.733 -6.513 7.096 1.00 76.12 73 TRP A O 1
ATOM 564 N N . TRP A 1 74 ? -4.495 -6.396 7.022 1.00 80.44 74 TRP A N 1
ATOM 565 C CA . TRP A 1 74 ? -4.295 -6.564 8.461 1.00 80.44 74 TRP A CA 1
ATOM 566 C C . TRP A 1 74 ? -4.820 -5.380 9.274 1.00 80.44 74 TRP A C 1
ATOM 568 O O . TRP A 1 74 ? -5.536 -5.573 10.255 1.00 80.44 74 TRP A O 1
ATOM 578 N N . ALA A 1 75 ? -4.529 -4.161 8.829 1.00 72.44 75 ALA A N 1
ATOM 579 C CA . ALA A 1 75 ? -5.053 -2.932 9.408 1.00 72.44 75 ALA A CA 1
ATOM 580 C C . ALA A 1 75 ? -6.594 -2.895 9.391 1.00 72.44 75 ALA A C 1
ATOM 582 O O . ALA A 1 75 ? -7.222 -2.615 10.410 1.00 72.44 75 ALA A O 1
ATOM 583 N N . VAL A 1 76 ? -7.206 -3.224 8.248 1.00 71.25 76 VAL A N 1
ATOM 584 C CA . VAL A 1 76 ? -8.668 -3.262 8.074 1.00 71.25 76 VAL A CA 1
ATOM 585 C C . VAL A 1 76 ? -9.311 -4.394 8.877 1.00 71.25 76 VAL A C 1
ATOM 587 O O . VAL A 1 76 ? -10.416 -4.221 9.385 1.00 71.25 76 VAL A O 1
ATOM 590 N N . ASN A 1 77 ? -8.620 -5.519 9.071 1.00 78.31 77 ASN A N 1
ATOM 591 C CA . ASN A 1 77 ? -9.093 -6.635 9.894 1.00 78.31 77 ASN A CA 1
ATOM 592 C C . ASN A 1 77 ? -8.947 -6.384 11.410 1.00 78.31 77 ASN A C 1
ATOM 594 O O . ASN A 1 77 ? -8.768 -7.314 12.195 1.00 78.31 77 ASN A O 1
ATOM 598 N N . GLY A 1 78 ? -8.942 -5.120 11.840 1.00 73.75 78 GLY A N 1
ATOM 599 C CA . GLY A 1 78 ? -8.808 -4.752 13.249 1.00 73.75 78 GLY A CA 1
ATOM 600 C C . GLY A 1 78 ? -7.475 -5.176 13.867 1.00 73.75 78 GLY A C 1
ATOM 601 O O . GLY A 1 78 ? -7.431 -5.491 15.053 1.00 73.75 78 GLY A O 1
ATOM 602 N N . MET A 1 79 ? -6.399 -5.222 13.072 1.00 76.50 79 MET A N 1
ATOM 603 C CA . MET A 1 79 ? -5.069 -5.691 13.488 1.00 76.50 79 MET A CA 1
ATOM 604 C C . MET A 1 79 ? -5.042 -7.171 13.915 1.00 76.50 79 MET A C 1
ATOM 606 O O . MET A 1 79 ? -4.098 -7.622 14.573 1.00 76.50 79 MET A O 1
ATOM 610 N N . VAL A 1 80 ? -6.048 -7.957 13.516 1.00 81.94 80 VAL A N 1
ATOM 611 C CA . VAL A 1 80 ? -6.092 -9.406 13.730 1.00 81.94 80 VAL A CA 1
ATOM 612 C C . VAL A 1 80 ? -5.501 -10.118 12.521 1.00 81.94 80 VAL A C 1
ATOM 614 O O . VAL A 1 80 ? -5.829 -9.837 11.366 1.00 81.94 80 VAL A O 1
ATOM 617 N N . PHE A 1 81 ? -4.586 -11.046 12.790 1.00 79.12 81 PHE A N 1
ATOM 618 C CA . PHE A 1 81 ? -3.942 -11.819 11.743 1.00 79.12 81 PHE A CA 1
ATOM 619 C C . PHE A 1 81 ? -4.821 -13.001 11.326 1.00 79.12 81 PHE A C 1
ATOM 621 O O . PHE A 1 81 ? -5.101 -13.876 12.139 1.00 79.12 81 PHE A O 1
ATOM 628 N N . ASP A 1 82 ? -5.185 -13.046 10.046 1.00 82.88 82 ASP A N 1
ATOM 629 C CA . ASP A 1 82 ? -5.941 -14.129 9.425 1.00 82.88 82 ASP A CA 1
ATOM 630 C C . ASP A 1 82 ? -5.232 -14.650 8.172 1.00 82.88 82 ASP A C 1
ATOM 632 O O . ASP A 1 82 ? -4.563 -13.907 7.450 1.00 82.88 82 ASP A O 1
ATOM 636 N N . TRP A 1 83 ? -5.433 -15.931 7.849 1.00 83.69 83 TRP A N 1
ATOM 637 C CA . TRP A 1 83 ? -4.752 -16.557 6.711 1.00 83.69 83 TRP A CA 1
ATOM 638 C C . TRP A 1 83 ? -5.108 -15.980 5.344 1.00 83.69 83 TRP A C 1
ATOM 640 O O . TRP A 1 83 ? -4.276 -16.017 4.436 1.00 83.69 83 TRP A O 1
ATOM 650 N N . TRP A 1 84 ? -6.301 -15.406 5.188 1.00 81.56 84 TRP A N 1
ATOM 651 C CA . TRP A 1 84 ? -6.691 -14.776 3.931 1.00 81.56 84 TRP A CA 1
ATOM 652 C C . TRP A 1 84 ? -5.850 -13.525 3.631 1.00 81.56 84 TRP A C 1
ATOM 654 O O . TRP A 1 84 ? -5.613 -13.246 2.460 1.00 81.56 84 TRP A O 1
ATOM 664 N N . ILE A 1 85 ? -5.298 -12.849 4.650 1.00 80.31 85 ILE A N 1
ATOM 665 C CA . ILE A 1 85 ? -4.438 -11.661 4.497 1.00 80.31 85 ILE A CA 1
ATOM 666 C C . ILE A 1 85 ? -3.161 -12.008 3.725 1.00 80.31 85 ILE A C 1
ATOM 668 O O . ILE A 1 85 ? -2.739 -11.245 2.861 1.00 80.31 85 ILE A O 1
ATOM 672 N N . ILE A 1 86 ? -2.576 -13.186 3.957 1.00 78.06 86 ILE A N 1
ATOM 673 C CA . ILE A 1 86 ? -1.379 -13.637 3.225 1.00 78.06 86 ILE A CA 1
ATOM 674 C C . ILE A 1 86 ? -1.699 -13.959 1.761 1.00 78.06 86 ILE A C 1
ATOM 676 O O . ILE A 1 86 ? -0.820 -13.857 0.909 1.00 78.06 86 ILE A O 1
ATOM 680 N N . ALA A 1 87 ? -2.947 -14.320 1.451 1.00 78.88 87 ALA A N 1
ATOM 681 C CA . ALA A 1 87 ? -3.388 -14.592 0.085 1.00 78.88 87 ALA A CA 1
ATOM 682 C C . ALA A 1 87 ? -3.701 -13.311 -0.708 1.00 78.88 87 ALA A C 1
ATOM 684 O O . ALA A 1 87 ? -3.676 -13.340 -1.937 1.00 78.88 87 ALA A O 1
ATOM 685 N N . THR A 1 88 ? -3.922 -12.171 -0.046 1.00 71.88 88 THR A N 1
ATOM 686 C CA . THR A 1 88 ? -4.246 -10.889 -0.705 1.00 71.88 88 THR A CA 1
ATOM 687 C C . THR A 1 88 ? -3.250 -10.385 -1.761 1.00 71.88 88 THR A C 1
ATOM 689 O O . THR A 1 88 ? -3.717 -9.794 -2.730 1.00 71.88 88 THR A O 1
ATOM 692 N N . PRO A 1 89 ? -1.929 -10.650 -1.705 1.00 68.75 89 PRO A N 1
ATOM 693 C CA . PRO A 1 89 ? -1.013 -10.238 -2.766 1.00 68.75 89 PRO A CA 1
ATOM 694 C C . PRO A 1 89 ? -1.212 -10.981 -4.085 1.00 68.75 89 PRO A C 1
ATOM 696 O O . PRO A 1 89 ? -0.657 -10.563 -5.091 1.00 68.75 89 PRO A O 1
ATOM 699 N N . THR A 1 90 ? -1.971 -12.083 -4.103 1.00 68.12 90 THR A N 1
ATOM 700 C CA . THR A 1 90 ? -2.361 -12.738 -5.365 1.00 68.12 90 THR A CA 1
ATOM 701 C C . THR A 1 90 ? -3.355 -11.905 -6.182 1.00 68.12 90 THR A C 1
ATOM 703 O O . THR A 1 90 ? -3.603 -12.228 -7.340 1.00 68.12 90 THR A O 1
ATOM 706 N N . LEU A 1 91 ? -3.911 -10.839 -5.591 1.00 60.31 91 LEU A N 1
ATOM 707 C CA . LEU A 1 91 ? -4.818 -9.888 -6.236 1.00 60.31 91 LEU A CA 1
ATOM 708 C C . LEU A 1 91 ? -4.095 -8.640 -6.787 1.00 60.31 91 LEU A C 1
ATOM 710 O O . LEU A 1 91 ? -4.759 -7.797 -7.390 1.00 60.31 91 LEU A O 1
ATOM 714 N N . CYS A 1 92 ? -2.779 -8.513 -6.566 1.00 55.69 92 CYS A N 1
ATOM 715 C CA . CYS A 1 92 ? -1.922 -7.447 -7.104 1.00 55.69 92 CYS A CA 1
ATOM 716 C C . CYS A 1 92 ? -1.408 -7.790 -8.507 1.00 55.69 92 CYS A C 1
ATOM 718 O O . CYS A 1 92 ? -1.313 -6.855 -9.333 1.00 55.69 92 CYS A O 1
#

Foldseek 3Di:
DVVLLVVLVVVLVVCVVVVVVVSNLVSLVVNLCCLVCVLVVCDVPVPDDPPVVSVVSVVVSLVVNLVSQLVSVCVVVVVDDDPVSNVRSVVD

Radius of gyration: 14.48 Å; chains: 1; bounding box: 29×29×39 Å

Secondary structure (DSSP, 8-state):
-HHHHHHHHHHHHHHHHTT-HHHHHHHHHHHHHHHHTHHHHHHHHH-S--HHHHHHHHHHHHHHHHHHHHHHHHHHTTT---HHHHHGGGG-